Protein AF-A0A238YGX6-F1 (afdb_monomer_lite)

Radius of gyration: 12.7 Å; chains: 1; bounding box: 33×27×33 Å

Foldseek 3Di:
DQDLVNLLVLLCCLQQPVLLVLCVVVDPAPDRHSVLSVQLLQCVLVLARNVVPADPVRSSGDDPVSSVSSSVLSVCCVPVPRVSSVVSSVSSCVRVVND

Organism: Halorubrum vacuolatum (NCBI:txid63740)

Sequence (99 aa):
MVDMTDLQDEYDRKVNRMLPQVAAAVGGWPIRFDHCFGRVVLDNVFEDEWYGHVESPAYKNLSEAQIREAIEIADRMLQEGRPAVEELNDKSLEYRGKL

pLDDT: mean 91.67, std 5.61, range [60.84, 97.38]

Secondary structure (DSSP, 8-state):
---HHHHHHHHIIIIIIIHHHHHHHH---S--SHHHHHHHHHHHHHTS-GGGTSPSSHHHH--HHHHHHHHHHHHHHHHH-HHHHHHHHHHHHHHTT--

Structure (mmCIF, N/CA/C/O backbone):
data_AF-A0A238YGX6-F1
#
_entry.id   AF-A0A238YGX6-F1
#
loop_
_atom_site.group_PDB
_atom_site.id
_atom_site.type_symbol
_atom_site.label_atom_id
_atom_site.label_alt_id
_atom_site.label_comp_id
_atom_site.label_asym_id
_atom_site.label_entity_id
_atom_site.label_seq_id
_atom_site.pdbx_PDB_ins_code
_atom_site.Cartn_x
_atom_site.Cartn_y
_atom_site.Cartn_z
_atom_site.occupancy
_atom_site.B_iso_or_equiv
_atom_site.auth_seq_id
_atom_site.auth_comp_id
_atom_site.auth_asym_id
_atom_site.auth_atom_id
_atom_site.pdbx_PDB_model_num
ATOM 1 N N . MET A 1 1 ? 16.215 4.592 17.362 1.00 60.84 1 MET A N 1
ATOM 2 C CA . MET A 1 1 ? 14.854 5.089 17.086 1.00 60.84 1 MET A CA 1
ATOM 3 C C . MET A 1 1 ? 14.813 5.285 15.586 1.00 60.84 1 MET A C 1
ATOM 5 O O . MET A 1 1 ? 15.704 5.962 15.098 1.00 60.84 1 MET A O 1
ATOM 9 N N . VAL A 1 2 ? 13.943 4.580 14.865 1.00 72.06 2 VAL A N 1
ATOM 10 C CA . VAL A 1 2 ? 13.788 4.824 13.419 1.00 72.06 2 VAL A CA 1
ATOM 11 C C . VAL A 1 2 ? 13.040 6.146 13.280 1.00 72.06 2 VAL A C 1
ATOM 13 O O . VAL A 1 2 ? 12.068 6.344 14.008 1.00 72.06 2 VAL A O 1
ATOM 16 N N . ASP A 1 3 ? 13.520 7.053 12.433 1.00 88.56 3 ASP A N 1
ATOM 17 C CA . ASP A 1 3 ? 12.858 8.337 12.206 1.00 88.56 3 ASP A CA 1
ATOM 18 C C . ASP A 1 3 ? 11.581 8.120 11.376 1.00 88.56 3 ASP A C 1
ATOM 20 O O . ASP A 1 3 ? 11.525 7.246 10.510 1.00 88.56 3 ASP A O 1
ATOM 24 N N . MET A 1 4 ? 10.547 8.926 11.617 1.00 90.31 4 MET A N 1
ATOM 25 C CA . MET A 1 4 ? 9.349 8.939 10.772 1.00 90.31 4 MET A CA 1
ATOM 26 C C . MET A 1 4 ? 9.709 9.202 9.304 1.00 90.31 4 MET A C 1
ATOM 28 O O . MET A 1 4 ? 9.118 8.616 8.402 1.00 90.31 4 MET A O 1
ATOM 32 N N . THR A 1 5 ? 10.708 10.050 9.068 1.00 90.19 5 THR A N 1
ATOM 33 C CA . THR A 1 5 ? 11.212 10.369 7.730 1.00 90.19 5 THR A CA 1
ATOM 34 C C . THR A 1 5 ? 11.787 9.129 7.046 1.00 90.19 5 THR A C 1
ATOM 36 O O . THR A 1 5 ? 11.467 8.872 5.889 1.00 90.19 5 THR A O 1
ATOM 39 N N . ASP A 1 6 ? 12.538 8.299 7.780 1.00 93.12 6 ASP A N 1
ATOM 40 C CA . ASP A 1 6 ? 13.087 7.045 7.247 1.00 93.12 6 ASP A CA 1
ATOM 41 C C . ASP A 1 6 ? 11.965 6.078 6.839 1.00 93.12 6 ASP A C 1
ATOM 43 O O . ASP A 1 6 ? 12.054 5.409 5.810 1.00 93.12 6 ASP A O 1
ATOM 47 N N . LEU A 1 7 ? 10.885 6.012 7.628 1.00 94.19 7 LEU A N 1
ATOM 48 C CA . LEU A 1 7 ? 9.719 5.183 7.305 1.00 94.19 7 LEU A CA 1
ATOM 49 C C . LEU A 1 7 ? 8.974 5.711 6.072 1.00 94.19 7 LEU A C 1
ATOM 51 O O . LEU A 1 7 ? 8.556 4.928 5.222 1.00 94.19 7 LEU A O 1
ATOM 55 N N . GLN A 1 8 ? 8.834 7.029 5.941 1.00 93.06 8 GLN A N 1
ATOM 56 C CA . GLN A 1 8 ? 8.212 7.652 4.770 1.00 93.06 8 GLN A CA 1
ATOM 57 C C . GLN A 1 8 ? 9.016 7.411 3.493 1.00 93.06 8 GLN A C 1
ATOM 59 O O . GLN A 1 8 ? 8.429 7.091 2.456 1.00 93.06 8 GLN A O 1
ATOM 64 N N . ASP A 1 9 ? 10.340 7.496 3.577 1.00 94.31 9 ASP A N 1
ATOM 65 C CA . ASP A 1 9 ? 11.234 7.219 2.456 1.00 94.31 9 ASP A CA 1
ATOM 66 C C . ASP A 1 9 ? 11.225 5.732 2.073 1.00 94.31 9 ASP A C 1
ATOM 68 O O . ASP A 1 9 ? 11.210 5.390 0.886 1.00 94.31 9 ASP A O 1
ATOM 72 N N . GLU A 1 10 ? 11.182 4.830 3.058 1.00 95.00 10 GLU A N 1
ATOM 73 C CA . GLU A 1 10 ? 11.066 3.390 2.820 1.00 95.00 10 GLU A CA 1
ATOM 74 C C . GLU A 1 10 ? 9.732 3.045 2.144 1.00 95.00 10 GLU A C 1
ATOM 76 O O . GLU A 1 10 ? 9.713 2.300 1.157 1.00 95.00 10 GLU A O 1
ATOM 81 N N . TYR A 1 11 ? 8.629 3.630 2.622 1.00 95.25 11 TYR A N 1
ATOM 82 C CA . TYR A 1 11 ? 7.317 3.496 1.997 1.00 95.25 11 TYR A CA 1
ATOM 83 C C . TYR A 1 11 ? 7.340 3.996 0.545 1.00 95.25 11 TYR A C 1
ATOM 85 O O . TYR A 1 11 ? 6.941 3.255 -0.355 1.00 95.25 11 TYR A O 1
ATOM 93 N N . ASP A 1 12 ? 7.851 5.209 0.285 1.00 93.75 12 ASP A N 1
ATOM 94 C CA . ASP A 1 12 ? 7.946 5.761 -1.077 1.00 93.75 12 ASP A CA 1
ATOM 95 C C . ASP A 1 12 ? 8.754 4.835 -1.989 1.00 93.75 12 ASP A C 1
ATOM 97 O O . ASP A 1 12 ? 8.333 4.508 -3.103 1.00 93.75 12 ASP A O 1
ATOM 101 N N . ARG A 1 13 ? 9.897 4.342 -1.497 1.00 95.62 13 ARG A N 1
ATOM 102 C CA . ARG A 1 13 ? 10.752 3.436 -2.260 1.00 95.62 13 ARG A CA 1
ATOM 103 C C . ARG A 1 13 ? 10.020 2.146 -2.618 1.00 95.62 13 ARG A C 1
ATOM 105 O O . ARG A 1 13 ? 10.080 1.733 -3.777 1.00 95.62 13 ARG A O 1
ATOM 112 N N . LYS A 1 14 ? 9.342 1.500 -1.668 1.00 95.38 14 LYS A N 1
ATOM 113 C CA . LYS A 1 14 ? 8.661 0.223 -1.927 1.00 95.38 14 LYS A CA 1
ATOM 114 C C . LYS A 1 14 ? 7.408 0.406 -2.780 1.00 95.38 14 LYS A C 1
ATOM 116 O O . LYS A 1 14 ? 7.278 -0.245 -3.816 1.00 95.38 14 LYS A O 1
ATOM 121 N N . VAL A 1 15 ? 6.515 1.302 -2.367 1.00 94.62 15 VAL A N 1
ATOM 122 C CA . VAL A 1 15 ? 5.163 1.418 -2.924 1.00 94.62 15 VAL A CA 1
ATOM 123 C C . VAL A 1 15 ? 5.143 2.194 -4.231 1.00 94.62 15 VAL A C 1
ATOM 125 O O . VAL A 1 15 ? 4.561 1.726 -5.208 1.00 94.62 15 VAL A O 1
ATOM 128 N N . ASN A 1 16 ? 5.821 3.340 -4.290 1.00 92.00 16 ASN A N 1
ATOM 129 C CA . ASN A 1 16 ? 5.763 4.207 -5.468 1.00 92.00 16 ASN A CA 1
ATOM 130 C C . ASN A 1 16 ? 6.822 3.851 -6.520 1.00 92.00 16 ASN A C 1
ATOM 132 O O . ASN A 1 16 ? 6.689 4.251 -7.676 1.00 92.00 16 ASN A O 1
ATOM 136 N N . ARG A 1 17 ? 7.877 3.100 -6.158 1.00 93.31 17 ARG A N 1
ATOM 137 C CA . ARG A 1 17 ? 8.972 2.761 -7.090 1.00 93.31 17 ARG A CA 1
ATOM 138 C C . ARG A 1 17 ? 9.122 1.266 -7.336 1.00 93.31 17 ARG A C 1
ATOM 140 O O . ARG A 1 17 ? 9.010 0.842 -8.483 1.00 93.31 17 ARG A O 1
ATOM 147 N N . MET A 1 18 ? 9.390 0.467 -6.303 1.00 94.75 18 MET A N 1
ATOM 148 C CA . MET A 1 18 ? 9.732 -0.949 -6.485 1.00 94.75 18 MET A CA 1
ATOM 149 C C . MET A 1 18 ? 8.546 -1.774 -6.987 1.00 94.75 18 MET A C 1
ATOM 151 O O . MET A 1 18 ? 8.696 -2.482 -7.979 1.00 94.75 18 MET A O 1
ATOM 155 N N . LEU A 1 19 ? 7.372 -1.666 -6.359 1.00 93.62 19 LEU A N 1
ATOM 156 C CA . LEU A 1 19 ? 6.189 -2.438 -6.755 1.00 93.62 19 LEU A CA 1
ATOM 157 C C . LEU A 1 19 ? 5.788 -2.202 -8.226 1.00 93.62 19 LEU A C 1
ATOM 159 O O . LEU A 1 19 ? 5.694 -3.183 -8.966 1.00 93.62 19 LEU A O 1
ATOM 163 N N . PRO A 1 20 ? 5.656 -0.950 -8.712 1.00 92.75 20 PRO A N 1
ATOM 164 C CA . PRO A 1 20 ? 5.413 -0.681 -10.130 1.00 92.75 20 PRO A CA 1
ATOM 165 C C . PRO A 1 20 ? 6.490 -1.245 -11.057 1.00 92.75 20 PRO A C 1
ATOM 167 O O . PRO A 1 20 ? 6.167 -1.793 -12.110 1.00 92.75 20 PRO A O 1
ATOM 170 N N . GLN A 1 21 ? 7.769 -1.142 -10.677 1.00 92.94 21 GLN A N 1
ATOM 171 C CA . GLN A 1 21 ? 8.873 -1.672 -11.482 1.00 92.94 21 GLN A CA 1
ATOM 172 C C . GLN A 1 21 ? 8.819 -3.198 -11.589 1.00 92.94 21 GLN A C 1
ATOM 174 O O . GLN A 1 21 ? 8.965 -3.738 -12.684 1.00 92.94 21 GLN A O 1
ATOM 179 N N . VAL A 1 22 ? 8.567 -3.893 -10.478 1.00 92.00 22 VAL A N 1
ATOM 180 C CA . VAL A 1 22 ? 8.429 -5.355 -10.453 1.00 92.00 22 VAL A CA 1
ATOM 181 C C . VAL A 1 22 ? 7.207 -5.783 -11.265 1.00 92.00 22 VAL A C 1
ATOM 183 O O . VAL A 1 22 ? 7.316 -6.677 -12.103 1.00 92.00 22 VAL A O 1
ATOM 186 N N . ALA A 1 23 ? 6.070 -5.106 -11.096 1.00 91.06 23 ALA A N 1
ATOM 187 C CA . ALA A 1 23 ? 4.855 -5.378 -11.859 1.00 91.06 23 ALA A CA 1
ATOM 188 C C . ALA A 1 23 ? 5.059 -5.188 -13.370 1.00 91.06 23 ALA A C 1
ATOM 190 O O . ALA A 1 23 ? 4.565 -5.986 -14.170 1.00 91.06 23 ALA A O 1
ATOM 191 N N . ALA A 1 24 ? 5.808 -4.155 -13.768 1.00 89.69 24 ALA A N 1
ATOM 192 C CA . ALA A 1 24 ? 6.161 -3.900 -15.160 1.00 89.69 24 ALA A CA 1
ATOM 193 C C . ALA A 1 24 ? 7.147 -4.939 -15.720 1.00 89.69 24 ALA A C 1
ATOM 195 O O . ALA A 1 24 ? 7.005 -5.343 -16.872 1.00 89.69 24 ALA A O 1
ATOM 196 N N . ALA A 1 25 ? 8.120 -5.381 -14.919 1.00 89.81 25 ALA A N 1
ATOM 197 C CA . ALA A 1 25 ? 9.138 -6.344 -15.333 1.00 89.81 25 ALA A CA 1
ATOM 198 C C . ALA A 1 25 ? 8.602 -7.781 -15.435 1.00 89.81 25 ALA A C 1
ATOM 200 O O . ALA A 1 25 ? 8.902 -8.480 -16.400 1.00 89.81 25 ALA A O 1
ATOM 201 N N . VAL A 1 26 ? 7.813 -8.225 -14.452 1.00 86.94 26 VAL A N 1
ATOM 202 C CA . VAL A 1 26 ? 7.236 -9.580 -14.415 1.00 86.94 26 VAL A CA 1
ATOM 203 C C . VAL A 1 26 ? 6.014 -9.676 -15.330 1.00 86.94 26 VAL A C 1
ATOM 205 O O . VAL A 1 26 ? 5.816 -10.683 -16.008 1.00 86.94 26 VAL A O 1
ATOM 208 N N . GLY A 1 27 ? 5.196 -8.621 -15.374 1.00 83.19 27 GLY A N 1
ATOM 209 C CA . GLY A 1 27 ? 3.929 -8.621 -16.092 1.00 83.19 27 GLY A CA 1
ATOM 210 C C . GLY A 1 27 ? 2.868 -9.526 -15.450 1.00 83.19 27 GLY A C 1
ATOM 211 O O . GLY A 1 27 ? 3.111 -10.282 -14.513 1.00 83.19 27 GLY A O 1
ATOM 212 N N . GLY A 1 28 ? 1.631 -9.424 -15.944 1.00 83.69 28 GLY A N 1
ATOM 213 C CA . GLY A 1 28 ? 0.531 -10.302 -15.520 1.00 83.69 28 GLY A CA 1
ATOM 214 C C . GLY A 1 28 ? -0.054 -10.033 -14.128 1.00 83.69 28 GLY A C 1
ATOM 215 O O . GLY A 1 28 ? -0.937 -10.774 -13.713 1.00 83.69 28 GLY A O 1
ATOM 216 N N . TRP A 1 29 ? 0.396 -8.993 -13.421 1.00 89.81 29 TRP A N 1
ATOM 217 C CA . TRP A 1 29 ? -0.227 -8.549 -12.171 1.00 89.81 29 TRP A CA 1
ATOM 218 C C . TRP A 1 29 ? -1.567 -7.846 -12.453 1.00 89.81 29 TRP A C 1
ATOM 220 O O . TRP A 1 29 ? -1.690 -7.189 -13.500 1.00 89.81 29 TRP A O 1
ATOM 230 N N . PRO A 1 30 ? -2.554 -7.948 -11.539 1.00 87.56 30 PRO A N 1
ATOM 231 C CA . PRO A 1 30 ? -3.868 -7.316 -11.704 1.00 87.56 30 PRO A CA 1
ATOM 232 C C . PRO A 1 30 ? -3.788 -5.782 -11.662 1.00 87.56 30 PRO A C 1
ATOM 234 O O . PRO A 1 30 ? -4.601 -5.098 -12.280 1.00 87.56 30 PRO A O 1
ATOM 237 N N . ILE A 1 31 ? -2.773 -5.240 -10.983 1.00 89.94 31 ILE A N 1
ATOM 238 C CA . ILE A 1 31 ? -2.485 -3.808 -10.880 1.00 89.94 31 ILE A CA 1
ATOM 239 C C . ILE A 1 31 ? -1.048 -3.517 -11.318 1.00 89.94 31 ILE A C 1
ATOM 241 O O . ILE A 1 31 ? -0.159 -4.359 -11.184 1.00 89.94 31 ILE A O 1
ATOM 245 N N . ARG A 1 32 ? -0.830 -2.329 -11.894 1.00 82.94 32 ARG A N 1
ATOM 246 C CA . ARG A 1 32 ? 0.461 -1.945 -12.501 1.00 82.94 32 ARG A CA 1
ATOM 247 C C . ARG A 1 32 ? 0.923 -0.529 -12.172 1.00 82.94 32 ARG A C 1
ATOM 249 O O . ARG A 1 32 ? 2.098 -0.233 -12.357 1.00 82.94 32 ARG A O 1
ATOM 256 N N . PHE A 1 33 ? 0.023 0.341 -11.718 1.00 82.38 33 PHE A N 1
ATOM 257 C CA . PHE A 1 33 ? 0.349 1.732 -11.420 1.00 82.38 33 PHE A CA 1
ATOM 258 C C . PHE A 1 33 ? 0.663 1.931 -9.935 1.00 82.38 33 PHE A C 1
ATOM 260 O O . PHE A 1 33 ? 0.047 1.303 -9.075 1.00 82.38 33 PHE A O 1
ATOM 267 N N . ASP A 1 34 ? 1.581 2.852 -9.654 1.00 81.44 34 ASP A N 1
ATOM 268 C CA . ASP A 1 34 ? 1.975 3.329 -8.321 1.00 81.44 34 ASP A CA 1
ATOM 269 C C . ASP A 1 34 ? 0.781 3.658 -7.415 1.00 81.44 34 ASP A C 1
ATOM 271 O O . ASP A 1 34 ? 0.649 3.109 -6.323 1.00 81.44 34 ASP A O 1
ATOM 275 N N . HIS A 1 35 ? -0.158 4.466 -7.903 1.00 84.06 35 HIS A N 1
ATOM 276 C CA . HIS A 1 35 ? -1.346 4.859 -7.153 1.00 84.06 35 HIS A CA 1
ATOM 277 C C . HIS A 1 35 ? -2.289 3.678 -6.875 1.00 84.06 35 HIS A C 1
ATOM 279 O O . HIS A 1 35 ? -3.030 3.712 -5.893 1.00 84.06 35 HIS A O 1
ATOM 285 N N . CYS A 1 36 ? -2.267 2.618 -7.696 1.00 90.38 36 CYS A N 1
ATOM 286 C CA . CYS A 1 36 ? -3.016 1.396 -7.403 1.00 90.38 36 CYS A CA 1
ATOM 287 C C . CYS A 1 36 ? -2.396 0.642 -6.225 1.00 90.38 36 CYS A C 1
ATOM 289 O O . CYS A 1 36 ? -3.142 0.182 -5.365 1.00 90.38 36 CYS A O 1
ATOM 291 N N . PHE A 1 37 ? -1.064 0.542 -6.166 1.00 92.88 37 PHE A N 1
ATOM 292 C CA . PHE A 1 37 ? -0.377 -0.072 -5.027 1.00 92.88 37 PHE A CA 1
ATOM 293 C C . PHE A 1 37 ? -0.600 0.735 -3.756 1.00 92.88 37 PHE A C 1
ATOM 295 O O . PHE A 1 37 ? -0.989 0.156 -2.749 1.00 92.88 37 PHE A O 1
ATOM 302 N N . GLY A 1 38 ? -0.458 2.063 -3.821 1.00 93.06 38 GLY A N 1
ATOM 303 C CA . GLY A 1 38 ? -0.748 2.937 -2.685 1.00 93.06 38 GLY A CA 1
ATOM 304 C C . GLY A 1 38 ? -2.170 2.748 -2.163 1.00 93.06 38 GLY A C 1
ATOM 305 O O . GLY A 1 38 ? -2.361 2.557 -0.969 1.00 93.06 38 GLY A O 1
ATOM 306 N N . ARG A 1 39 ? -3.163 2.708 -3.058 1.00 94.75 39 ARG A N 1
ATOM 307 C CA . ARG A 1 39 ? -4.557 2.429 -2.693 1.00 94.75 39 ARG A CA 1
ATOM 308 C C . ARG A 1 39 ? -4.712 1.083 -1.988 1.00 94.75 39 ARG A C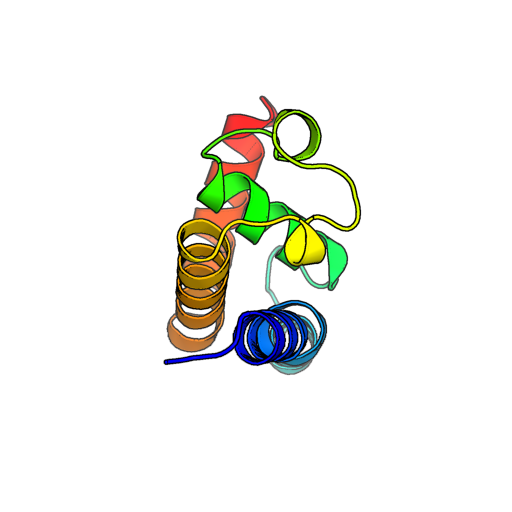 1
ATOM 310 O O . ARG A 1 39 ? -5.306 1.045 -0.922 1.00 94.75 39 ARG A O 1
ATOM 317 N N . VAL A 1 40 ? -4.199 0.000 -2.576 1.00 95.31 40 VAL A N 1
ATOM 318 C CA . VAL A 1 40 ? -4.352 -1.348 -2.009 1.00 95.31 40 VAL A CA 1
ATOM 319 C C . VAL A 1 40 ? -3.648 -1.457 -0.660 1.00 95.31 40 VAL A C 1
ATOM 321 O O . VAL A 1 40 ? -4.238 -1.981 0.276 1.00 95.31 40 VAL A O 1
ATOM 324 N N . VAL A 1 41 ? -2.423 -0.941 -0.539 1.00 96.44 41 VAL A N 1
ATOM 325 C CA . VAL A 1 41 ? -1.684 -0.940 0.729 1.00 96.44 41 VAL A CA 1
ATOM 326 C C . VAL A 1 41 ? -2.470 -0.184 1.798 1.00 96.44 41 VAL A C 1
ATOM 328 O O . VAL A 1 41 ? -2.732 -0.743 2.854 1.00 96.44 41 VAL A O 1
ATOM 331 N N . LEU A 1 42 ? -2.902 1.046 1.510 1.00 95.62 42 LEU A N 1
ATOM 332 C CA . LEU A 1 42 ? -3.634 1.867 2.474 1.00 95.62 42 LEU A CA 1
ATOM 333 C C . LEU A 1 42 ? -4.988 1.255 2.847 1.00 95.62 42 LEU A C 1
ATOM 335 O O . LEU A 1 42 ? -5.315 1.213 4.025 1.00 95.62 42 LEU A O 1
ATOM 339 N N . ASP A 1 43 ? -5.746 0.737 1.879 1.00 96.12 43 ASP A N 1
ATOM 340 C CA . ASP A 1 43 ? -7.028 0.086 2.171 1.00 96.12 4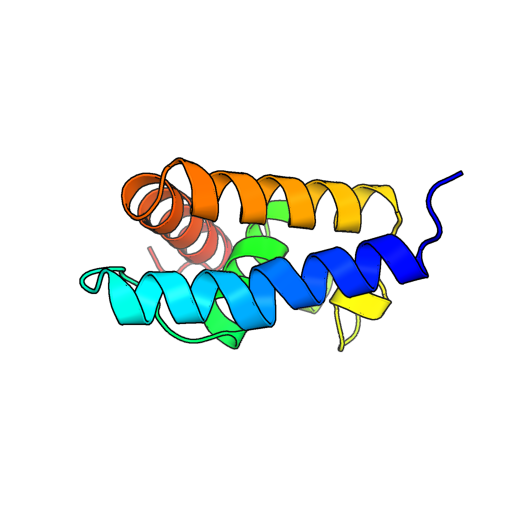3 ASP A CA 1
ATOM 341 C C . ASP A 1 43 ? -6.850 -1.132 3.093 1.00 96.12 43 ASP A C 1
ATOM 343 O O . ASP A 1 43 ? -7.704 -1.395 3.928 1.00 96.12 43 ASP A O 1
ATOM 347 N N . ASN A 1 44 ? -5.741 -1.873 2.970 1.00 96.50 44 ASN A N 1
ATOM 348 C CA . ASN A 1 44 ? -5.455 -3.003 3.858 1.00 96.50 44 ASN A CA 1
ATOM 349 C C . ASN A 1 44 ? -4.958 -2.557 5.245 1.00 96.50 44 ASN A C 1
ATOM 351 O O . ASN A 1 44 ? -5.255 -3.243 6.210 1.00 96.50 44 ASN A O 1
ATOM 355 N N . VAL A 1 45 ? -4.265 -1.417 5.368 1.00 96.62 45 VAL A N 1
ATOM 356 C CA . VAL A 1 45 ? -3.882 -0.838 6.678 1.00 96.62 45 VAL A CA 1
ATOM 357 C C . VAL A 1 45 ? -5.109 -0.376 7.469 1.00 96.62 45 VAL A C 1
ATOM 359 O O . VAL A 1 45 ? -5.146 -0.487 8.689 1.00 96.62 45 VAL A O 1
ATOM 362 N N . PHE A 1 46 ? -6.103 0.195 6.788 1.00 95.31 46 PHE A N 1
ATOM 363 C CA . PHE A 1 46 ? -7.322 0.691 7.434 1.00 95.31 46 PHE A CA 1
ATOM 364 C C . PHE A 1 46 ? -8.460 -0.337 7.462 1.00 95.31 46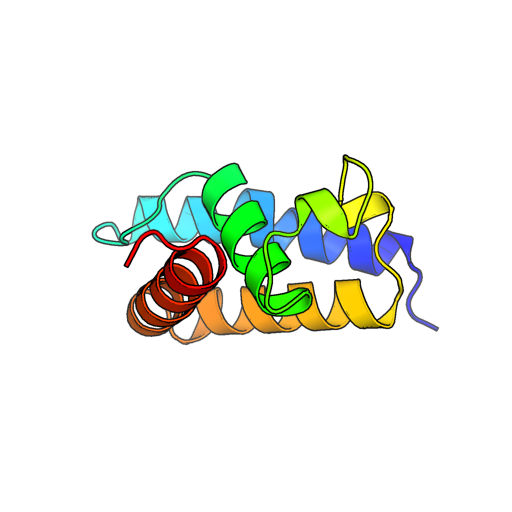 PHE A C 1
ATOM 366 O O . PHE A 1 46 ? -9.479 -0.070 8.094 1.00 95.31 46 PHE A O 1
ATOM 373 N N . GLU A 1 47 ? -8.290 -1.474 6.779 1.00 94.50 47 GLU A N 1
ATOM 374 C CA . GLU A 1 47 ? -9.335 -2.477 6.516 1.00 94.50 47 GLU A CA 1
ATOM 375 C C . GLU A 1 47 ? -10.645 -1.855 5.982 1.00 94.50 47 GLU A C 1
ATOM 377 O O . GLU A 1 47 ? -11.748 -2.321 6.262 1.00 94.50 47 GLU A O 1
ATOM 382 N N . ASP A 1 48 ? -10.514 -0.753 5.239 1.00 93.94 48 ASP A N 1
ATOM 383 C CA . ASP A 1 48 ? -11.601 0.119 4.790 1.00 93.94 48 ASP A CA 1
ATOM 384 C C . ASP A 1 48 ? -11.094 1.052 3.670 1.00 93.94 48 ASP A C 1
ATOM 386 O O . ASP A 1 48 ? -9.905 1.084 3.344 1.00 93.94 48 ASP A O 1
ATOM 390 N N . GLU A 1 49 ? -11.968 1.858 3.071 1.00 92.69 49 GLU A N 1
ATOM 391 C CA . GLU A 1 49 ? -11.560 2.905 2.139 1.00 92.69 49 GLU A CA 1
ATOM 392 C C . GLU A 1 49 ? -10.742 4.003 2.847 1.00 92.69 49 GLU A C 1
ATOM 394 O O . GLU A 1 49 ? -11.265 4.839 3.587 1.00 92.69 49 GLU A O 1
ATOM 399 N N . TRP A 1 50 ? -9.438 4.059 2.556 1.00 92.81 50 TRP A N 1
ATOM 400 C CA . TRP A 1 50 ? -8.493 4.892 3.314 1.00 92.81 50 TRP A CA 1
ATOM 401 C C . TRP A 1 50 ? -8.800 6.399 3.323 1.00 92.81 50 TRP A C 1
ATOM 403 O O . TRP A 1 50 ? -8.407 7.096 4.260 1.00 92.81 50 TRP A O 1
ATOM 413 N N . TYR A 1 51 ? -9.492 6.926 2.303 1.00 87.94 51 TYR A N 1
ATOM 414 C CA . TYR A 1 51 ? -9.790 8.362 2.186 1.00 87.94 51 TYR A CA 1
ATOM 415 C C . TYR A 1 51 ? -10.643 8.895 3.349 1.00 87.94 51 TYR A C 1
ATOM 417 O O . TYR A 1 51 ? -10.629 10.097 3.603 1.00 87.94 51 TYR A O 1
ATOM 425 N N . GLY A 1 52 ? -11.381 8.022 4.046 1.00 88.69 52 GLY A N 1
ATOM 426 C CA . GLY A 1 52 ? -12.152 8.383 5.240 1.00 88.69 52 GLY A CA 1
ATOM 427 C C . GLY A 1 52 ? -11.319 8.478 6.522 1.00 88.69 52 GLY A C 1
ATOM 428 O O . GLY A 1 52 ? -11.790 9.036 7.511 1.00 88.69 52 GLY A O 1
ATOM 429 N N . HIS A 1 53 ? -10.088 7.958 6.508 1.00 90.19 53 HIS A N 1
ATOM 430 C CA . HIS A 1 53 ? -9.262 7.775 7.705 1.00 90.19 53 HIS A CA 1
ATOM 431 C C . HIS A 1 53 ? -8.044 8.695 7.761 1.00 90.19 53 HIS A C 1
ATOM 433 O O . HIS A 1 53 ? -7.579 9.029 8.850 1.00 90.19 53 HIS A O 1
ATOM 439 N N . VAL A 1 54 ? -7.509 9.109 6.607 1.00 91.25 54 VAL A N 1
ATOM 440 C CA . VAL A 1 54 ? -6.288 9.920 6.547 1.00 91.25 54 VAL A CA 1
ATOM 441 C C . VAL A 1 54 ? -6.312 10.947 5.412 1.00 91.25 54 VAL A C 1
ATOM 443 O O . VAL A 1 54 ? -6.695 10.665 4.277 1.00 91.25 54 VAL A O 1
ATOM 446 N N . GLU A 1 55 ? -5.846 12.156 5.725 1.00 88.81 55 GLU A N 1
ATOM 447 C CA . GLU A 1 55 ? -5.691 13.258 4.774 1.00 88.81 55 GLU A CA 1
ATOM 448 C C . GLU A 1 55 ? -4.625 12.943 3.715 1.00 88.81 55 GLU A C 1
ATOM 450 O O . GLU A 1 55 ? -3.570 12.360 3.991 1.00 88.81 55 GLU A O 1
ATOM 455 N N . SER A 1 56 ? -4.858 13.398 2.485 1.00 83.75 56 SER A N 1
ATOM 456 C CA . SER A 1 56 ? -3.856 13.295 1.424 1.00 83.75 56 SER A CA 1
ATOM 457 C C . SER A 1 56 ? -2.743 14.341 1.600 1.00 83.75 56 SER A C 1
ATOM 459 O O . SER A 1 56 ? -3.039 15.492 1.911 1.00 83.75 56 SER A O 1
ATOM 461 N N . PRO A 1 57 ? -1.466 14.008 1.329 1.00 85.69 57 PRO A N 1
ATOM 462 C CA . PRO A 1 57 ? -0.955 12.699 0.917 1.00 85.69 57 PRO A CA 1
ATOM 463 C C . PRO A 1 57 ? -0.848 11.717 2.098 1.00 85.69 57 PRO A C 1
ATOM 465 O O . PRO A 1 57 ? -0.093 11.954 3.039 1.00 85.69 57 PRO A O 1
ATOM 468 N N . ALA A 1 58 ? -1.556 10.585 2.002 1.00 87.06 58 ALA A N 1
ATOM 469 C CA . ALA A 1 58 ? -1.777 9.647 3.107 1.00 87.06 58 ALA A CA 1
ATOM 470 C C . ALA A 1 58 ? -0.495 9.228 3.830 1.00 87.06 58 ALA A C 1
ATOM 472 O O . ALA A 1 58 ? -0.403 9.376 5.041 1.00 87.06 58 ALA A O 1
ATOM 473 N N . TYR A 1 59 ? 0.525 8.793 3.085 1.00 82.19 59 TYR A N 1
ATOM 474 C CA . TYR A 1 59 ? 1.785 8.291 3.644 1.00 82.19 59 TYR A CA 1
ATOM 475 C C . TYR A 1 59 ? 2.552 9.312 4.504 1.00 82.19 59 TYR A C 1
ATOM 477 O O . TYR A 1 59 ? 3.370 8.913 5.325 1.00 82.19 59 TYR A O 1
ATOM 485 N N . LYS A 1 60 ? 2.280 10.619 4.358 1.00 88.25 60 LYS A N 1
ATOM 486 C CA . LYS A 1 60 ? 2.859 11.663 5.220 1.00 88.25 60 LYS A CA 1
ATOM 487 C C . LYS A 1 60 ? 2.084 11.889 6.518 1.00 88.25 60 LYS A C 1
ATOM 489 O O . LYS A 1 60 ? 2.633 12.462 7.452 1.00 88.25 60 LYS A O 1
ATOM 494 N N . ASN A 1 61 ? 0.826 11.460 6.555 1.00 90.88 61 ASN A N 1
ATOM 495 C CA . ASN A 1 61 ? -0.107 11.654 7.662 1.00 90.88 61 ASN A CA 1
ATOM 496 C C . ASN A 1 61 ? -0.382 10.354 8.444 1.00 90.88 61 ASN A C 1
ATOM 498 O O . ASN A 1 61 ? -1.179 10.365 9.379 1.00 90.88 61 ASN A O 1
ATOM 502 N N . LEU A 1 62 ? 0.266 9.241 8.080 1.00 92.50 62 LEU A N 1
ATOM 503 C CA . LEU A 1 62 ? 0.205 7.990 8.834 1.00 92.50 62 LEU A CA 1
ATOM 504 C C . LEU A 1 62 ? 0.930 8.126 10.179 1.00 92.50 62 LEU A C 1
ATOM 506 O O . LEU A 1 62 ? 1.976 8.769 10.289 1.00 92.50 62 LEU A O 1
ATOM 510 N N . SER A 1 63 ? 0.399 7.457 11.200 1.00 93.38 63 SER A N 1
ATOM 511 C CA . SER A 1 63 ? 1.135 7.201 12.439 1.00 93.38 63 SER A CA 1
ATOM 512 C C . SER A 1 63 ? 2.294 6.228 12.202 1.00 93.38 63 SER A C 1
ATOM 514 O O . SER A 1 63 ? 2.340 5.513 11.200 1.00 93.38 63 SER A O 1
ATOM 516 N N . GLU A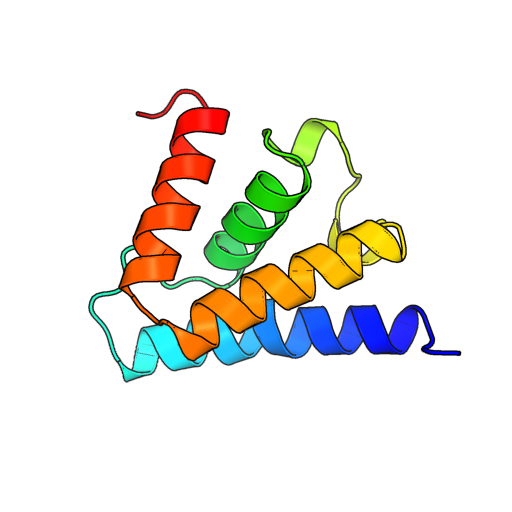 1 64 ? 3.222 6.153 13.160 1.00 93.31 64 GLU A N 1
ATOM 517 C CA . GLU A 1 64 ? 4.384 5.262 13.054 1.00 93.31 64 GLU A CA 1
ATOM 518 C C . GLU A 1 64 ? 3.965 3.790 12.906 1.00 93.31 64 GLU A C 1
ATOM 520 O O . GLU A 1 64 ? 4.568 3.047 12.138 1.00 93.31 64 GLU A O 1
ATOM 525 N N . ALA A 1 65 ? 2.908 3.371 13.606 1.00 93.94 65 ALA A N 1
ATOM 526 C CA . ALA A 1 65 ? 2.381 2.014 13.501 1.00 93.94 65 ALA A CA 1
ATOM 527 C C . ALA A 1 65 ? 1.813 1.741 12.099 1.00 93.94 65 ALA A C 1
ATOM 529 O O . ALA A 1 65 ? 2.186 0.760 11.464 1.00 93.94 65 ALA A O 1
ATOM 530 N N . GLN A 1 66 ? 0.991 2.658 11.586 1.00 95.50 66 GLN A N 1
ATOM 531 C CA . GLN A 1 66 ? 0.344 2.505 10.281 1.00 95.50 66 GLN A CA 1
ATOM 532 C C . GLN A 1 66 ? 1.346 2.495 9.126 1.00 95.50 66 GLN A C 1
ATOM 534 O O . GLN A 1 66 ? 1.190 1.725 8.185 1.00 95.50 66 GLN A O 1
ATOM 539 N N . ILE A 1 67 ? 2.389 3.331 9.167 1.00 95.56 67 ILE A N 1
ATOM 540 C CA . ILE A 1 67 ? 3.389 3.326 8.094 1.00 95.56 67 ILE A CA 1
ATOM 541 C C . ILE A 1 67 ? 4.269 2.074 8.134 1.00 95.56 67 ILE A C 1
ATOM 543 O O . ILE A 1 67 ? 4.659 1.574 7.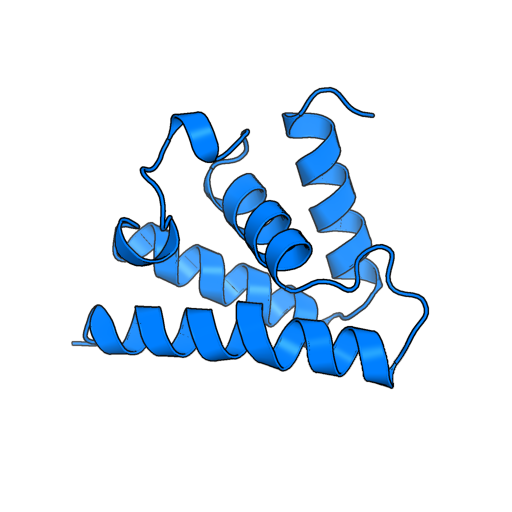082 1.00 95.56 67 ILE A O 1
ATOM 547 N N . ARG A 1 68 ? 4.548 1.525 9.324 1.00 95.50 68 ARG A N 1
ATOM 548 C CA . ARG A 1 68 ? 5.241 0.236 9.457 1.00 95.50 68 ARG A CA 1
ATOM 549 C C . ARG A 1 68 ? 4.414 -0.894 8.862 1.00 95.50 68 ARG A C 1
ATOM 551 O O . ARG A 1 68 ? 4.936 -1.651 8.055 1.00 95.50 68 ARG A O 1
ATOM 558 N N . GLU A 1 69 ? 3.130 -0.945 9.186 1.00 96.56 69 GLU A N 1
ATOM 559 C CA . GLU A 1 69 ? 2.204 -1.919 8.611 1.00 96.56 69 GLU A CA 1
ATOM 560 C C . GLU A 1 69 ? 2.103 -1.775 7.086 1.00 96.56 69 GLU A C 1
ATOM 562 O O . GLU A 1 69 ? 2.193 -2.753 6.346 1.00 96.56 69 GLU A O 1
ATOM 567 N N . ALA A 1 70 ? 2.033 -0.540 6.587 1.00 96.62 70 ALA A N 1
ATOM 568 C CA . ALA A 1 70 ? 2.028 -0.264 5.156 1.00 96.62 70 ALA A CA 1
ATOM 569 C C . ALA A 1 70 ? 3.295 -0.792 4.450 1.00 96.62 70 ALA A C 1
ATOM 571 O O . ALA A 1 70 ? 3.224 -1.348 3.350 1.00 96.62 70 ALA A O 1
ATOM 572 N N . ILE A 1 71 ? 4.458 -0.634 5.089 1.00 96.38 71 ILE A N 1
ATOM 573 C CA . ILE A 1 71 ? 5.742 -1.167 4.616 1.00 96.38 71 ILE A CA 1
ATOM 574 C C . ILE A 1 71 ? 5.732 -2.700 4.627 1.00 96.38 71 ILE A C 1
ATOM 576 O O . ILE A 1 71 ? 6.171 -3.302 3.648 1.00 96.38 71 ILE A O 1
ATOM 580 N N . GLU A 1 72 ? 5.207 -3.331 5.678 1.00 97.12 72 GLU A N 1
ATOM 581 C CA . GLU A 1 72 ? 5.101 -4.792 5.787 1.00 97.12 72 GLU A CA 1
ATOM 582 C C . GLU A 1 72 ? 4.201 -5.384 4.695 1.00 97.12 72 GLU A C 1
ATOM 584 O O . GLU A 1 72 ? 4.570 -6.367 4.048 1.00 97.12 72 GLU A O 1
ATOM 589 N N . ILE A 1 73 ? 3.062 -4.747 4.410 1.00 97.38 73 ILE A N 1
ATOM 590 C CA . ILE A 1 73 ? 2.174 -5.136 3.306 1.00 97.38 73 ILE A CA 1
ATOM 591 C C . ILE A 1 73 ? 2.900 -5.001 1.960 1.00 97.38 73 ILE A C 1
ATOM 593 O O . ILE A 1 73 ? 2.826 -5.900 1.116 1.00 97.38 73 ILE A O 1
ATOM 597 N N . ALA A 1 74 ? 3.635 -3.905 1.747 1.00 96.56 74 ALA A N 1
ATOM 598 C CA . ALA A 1 74 ? 4.412 -3.711 0.526 1.00 96.56 74 ALA A CA 1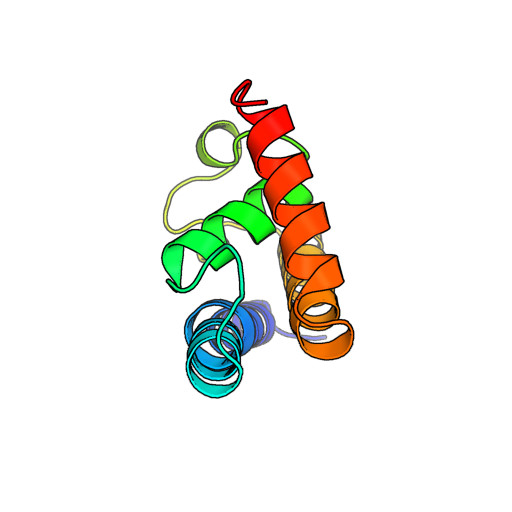
ATOM 599 C C . ALA A 1 74 ? 5.533 -4.757 0.378 1.00 96.56 74 ALA A C 1
ATOM 601 O O . ALA A 1 74 ? 5.767 -5.264 -0.721 1.00 96.56 74 ALA A O 1
ATOM 602 N N . ASP A 1 75 ? 6.199 -5.120 1.474 1.00 97.12 75 ASP A N 1
ATOM 603 C CA . ASP A 1 75 ? 7.200 -6.185 1.497 1.00 97.12 75 ASP A CA 1
ATOM 604 C C . ASP A 1 75 ? 6.596 -7.547 1.170 1.00 97.12 75 ASP A C 1
ATOM 606 O O . ASP A 1 75 ? 7.174 -8.292 0.375 1.00 97.12 75 ASP A O 1
ATOM 610 N N . ARG A 1 76 ? 5.405 -7.848 1.694 1.00 97.00 76 ARG A N 1
ATOM 611 C CA . ARG A 1 76 ? 4.665 -9.063 1.349 1.00 97.00 76 ARG A CA 1
ATOM 612 C C . ARG A 1 76 ? 4.397 -9.143 -0.154 1.00 97.00 76 ARG A C 1
ATOM 614 O O . ARG A 1 76 ? 4.687 -10.163 -0.776 1.00 97.00 76 ARG A O 1
ATOM 621 N N . MET A 1 77 ? 3.920 -8.054 -0.760 1.00 95.50 77 MET A N 1
ATOM 622 C CA . MET A 1 77 ? 3.700 -7.984 -2.210 1.00 95.50 77 MET A CA 1
ATOM 623 C C . MET A 1 77 ? 4.993 -8.192 -3.015 1.00 95.50 77 MET A C 1
ATOM 625 O O . MET A 1 77 ? 4.966 -8.841 -4.059 1.00 95.50 77 MET A O 1
ATOM 629 N N . LEU A 1 78 ? 6.128 -7.661 -2.550 1.00 94.44 78 LEU A N 1
ATOM 630 C CA . LEU A 1 78 ? 7.425 -7.838 -3.212 1.00 94.44 78 LEU A CA 1
ATOM 631 C C . LEU A 1 78 ? 7.967 -9.271 -3.083 1.00 94.44 78 LEU A C 1
ATOM 633 O O . LEU A 1 78 ? 8.603 -9.759 -4.016 1.00 94.44 78 LEU A O 1
ATOM 637 N N . GLN A 1 79 ? 7.734 -9.932 -1.946 1.00 95.44 79 GLN A N 1
ATOM 638 C CA . GLN A 1 79 ? 8.245 -11.276 -1.651 1.00 95.44 79 GLN A CA 1
ATOM 639 C C . GLN A 1 79 ? 7.394 -12.385 -2.276 1.00 95.44 79 GLN A C 1
ATOM 641 O O . GLN A 1 79 ? 7.926 -13.279 -2.930 1.00 95.44 79 GLN A O 1
ATOM 646 N N . GLU A 1 80 ? 6.077 -12.332 -2.079 1.00 94.75 80 GLU A N 1
ATOM 647 C CA . GLU A 1 80 ? 5.136 -13.333 -2.592 1.00 94.75 80 GLU A CA 1
ATOM 648 C C . GLU A 1 80 ? 4.760 -13.056 -4.056 1.00 94.75 80 GLU A C 1
ATOM 650 O O . GLU A 1 80 ? 4.390 -13.970 -4.793 1.00 94.75 80 GLU A O 1
ATOM 655 N N . GLY A 1 81 ? 4.887 -11.805 -4.507 1.00 92.81 81 GLY A N 1
ATOM 656 C CA . GLY A 1 81 ? 4.599 -11.400 -5.877 1.00 92.81 81 GLY A CA 1
ATOM 657 C C . GLY A 1 81 ? 3.104 -11.418 -6.194 1.00 92.81 81 GLY A C 1
ATOM 658 O O . GLY A 1 81 ? 2.261 -11.009 -5.395 1.00 92.81 81 GLY A O 1
ATOM 659 N N . ARG A 1 82 ? 2.768 -11.891 -7.400 1.00 92.25 82 ARG A N 1
ATOM 660 C CA . ARG A 1 82 ? 1.408 -11.833 -7.957 1.00 92.25 82 ARG A CA 1
ATOM 661 C C . ARG A 1 82 ? 0.312 -12.389 -7.023 1.00 92.25 82 ARG A C 1
ATOM 663 O O . ARG A 1 82 ? -0.683 -11.686 -6.886 1.00 92.25 82 ARG A O 1
ATOM 670 N N . PRO A 1 83 ? 0.454 -13.568 -6.382 1.00 94.12 83 PRO A N 1
ATOM 671 C CA . PRO A 1 83 ? -0.588 -14.108 -5.505 1.00 94.12 83 PRO A CA 1
ATOM 672 C C . PRO A 1 83 ? -0.973 -13.171 -4.353 1.00 94.12 83 PRO A C 1
ATOM 674 O O . PRO A 1 83 ? -2.157 -12.954 -4.119 1.00 94.12 83 PRO A O 1
ATOM 677 N N . ALA A 1 84 ? 0.007 -12.556 -3.680 1.00 95.38 84 ALA A N 1
ATOM 678 C CA . ALA A 1 84 ? -0.276 -11.593 -2.614 1.00 95.38 84 ALA A CA 1
ATOM 679 C C . ALA A 1 84 ? -0.936 -10.324 -3.154 1.00 95.38 84 ALA A C 1
ATOM 681 O O . ALA A 1 84 ? -1.847 -9.783 -2.535 1.00 95.38 84 ALA A O 1
ATOM 682 N N . VAL A 1 85 ? -0.493 -9.849 -4.319 1.00 94.56 85 VAL A N 1
ATOM 683 C CA . VAL A 1 85 ? -1.073 -8.663 -4.959 1.00 94.56 85 VAL A CA 1
ATOM 684 C C . VAL A 1 85 ? -2.530 -8.905 -5.360 1.00 94.56 85 VAL A C 1
ATOM 686 O O . VAL A 1 85 ? -3.344 -8.003 -5.200 1.00 94.56 85 VAL A O 1
ATOM 689 N N . GLU A 1 86 ? -2.865 -10.098 -5.856 1.00 94.31 86 GLU A N 1
ATOM 690 C CA . GLU A 1 86 ? -4.247 -10.501 -6.150 1.00 94.31 86 GLU A CA 1
ATOM 691 C C . GLU A 1 86 ? -5.095 -10.533 -4.874 1.00 94.31 86 GLU A C 1
ATOM 693 O O . GLU A 1 86 ? -6.083 -9.809 -4.799 1.00 94.31 86 GLU A O 1
ATOM 698 N N . GLU A 1 87 ? -4.660 -11.255 -3.837 1.00 95.62 87 GLU A N 1
ATOM 699 C CA . GLU A 1 87 ? -5.385 -11.356 -2.560 1.00 95.62 87 GLU A CA 1
ATOM 700 C C . GLU A 1 87 ? -5.651 -9.981 -1.923 1.00 95.62 87 GLU A C 1
ATOM 702 O O . GLU A 1 87 ? -6.771 -9.672 -1.514 1.00 95.62 87 GLU A O 1
ATOM 707 N N . LEU A 1 88 ? -4.619 -9.139 -1.836 1.00 96.25 88 LEU A N 1
ATOM 708 C CA . LEU A 1 88 ? -4.714 -7.821 -1.206 1.00 96.25 88 LEU A CA 1
ATOM 709 C C . LEU A 1 88 ? -5.564 -6.859 -2.040 1.00 96.25 88 LEU A C 1
ATOM 711 O O . LEU A 1 88 ? -6.287 -6.031 -1.480 1.00 96.25 88 LEU A O 1
ATOM 715 N N . ASN A 1 89 ? -5.491 -6.960 -3.371 1.00 95.31 89 ASN A N 1
ATOM 716 C CA . ASN A 1 89 ? -6.347 -6.180 -4.255 1.00 95.31 89 ASN A CA 1
ATOM 717 C C . ASN A 1 89 ? -7.814 -6.596 -4.122 1.00 95.31 89 ASN A C 1
ATOM 719 O O . ASN A 1 89 ? -8.668 -5.714 -4.098 1.00 95.31 89 ASN A O 1
ATOM 723 N N . ASP A 1 90 ? -8.101 -7.892 -4.004 1.00 95.12 90 ASP A N 1
ATOM 724 C CA . ASP A 1 90 ? -9.463 -8.389 -3.820 1.00 95.12 90 ASP A CA 1
ATOM 725 C C . ASP A 1 90 ? -10.043 -7.896 -2.490 1.00 95.12 90 ASP A C 1
ATOM 727 O O . ASP A 1 90 ? -11.094 -7.264 -2.491 1.00 95.12 90 ASP A O 1
ATOM 731 N N . LYS A 1 91 ? -9.308 -8.013 -1.376 1.00 94.94 91 LYS A N 1
ATOM 732 C CA . LYS A 1 91 ? -9.714 -7.410 -0.087 1.00 94.94 91 LYS A CA 1
ATOM 733 C C . LYS A 1 91 ? -10.010 -5.916 -0.212 1.00 94.94 91 LYS A C 1
ATOM 735 O O . LYS A 1 91 ? -11.049 -5.429 0.215 1.00 94.94 91 LYS A O 1
ATOM 740 N N . SER A 1 92 ? -9.122 -5.188 -0.882 1.00 94.12 92 SER A N 1
ATOM 741 C CA . SER A 1 92 ? -9.289 -3.758 -1.142 1.00 94.12 92 SER A CA 1
ATOM 742 C C . SER A 1 92 ? -10.527 -3.440 -2.001 1.00 94.12 92 SER A C 1
ATOM 744 O O . SER A 1 92 ? -11.119 -2.371 -1.853 1.00 94.12 92 SER A O 1
ATOM 746 N N . LEU A 1 93 ? -10.950 -4.334 -2.900 1.00 93.88 93 LEU A N 1
ATOM 747 C CA . LEU A 1 93 ? -12.209 -4.195 -3.637 1.00 93.88 93 LEU A CA 1
ATOM 748 C C . LEU A 1 93 ? -13.426 -4.530 -2.765 1.00 93.88 93 LEU A C 1
ATOM 750 O O . LEU A 1 93 ? -14.440 -3.842 -2.888 1.00 93.88 93 LEU A O 1
ATOM 754 N N . GLU A 1 94 ? -13.321 -5.521 -1.880 1.00 94.88 94 GLU A N 1
ATOM 755 C CA . GLU A 1 94 ? -14.360 -5.893 -0.911 1.00 94.88 94 GLU A CA 1
ATOM 756 C C . GLU A 1 94 ? -14.658 -4.736 0.049 1.00 94.88 94 GLU A C 1
ATOM 758 O O . GLU A 1 94 ? -15.811 -4.319 0.154 1.00 94.88 94 GLU A O 1
ATOM 763 N N . TYR A 1 95 ? -13.623 -4.117 0.631 1.00 92.81 95 TYR A N 1
ATOM 764 C CA . TYR A 1 95 ? -13.757 -2.923 1.481 1.00 92.81 95 TYR A CA 1
ATOM 765 C C . TYR A 1 95 ? -14.471 -1.764 0.774 1.00 92.81 95 TYR A C 1
ATOM 767 O O . TYR A 1 95 ? -15.152 -0.956 1.396 1.00 92.81 95 TYR A O 1
ATOM 775 N N . ARG A 1 96 ? -14.365 -1.698 -0.557 1.00 91.50 96 ARG A N 1
ATOM 776 C CA . ARG A 1 96 ? -15.001 -0.670 -1.394 1.00 91.50 96 ARG A CA 1
ATOM 777 C C . ARG A 1 96 ? -16.369 -1.083 -1.944 1.00 91.50 96 ARG A C 1
ATOM 779 O O . ARG A 1 96 ? -16.935 -0.332 -2.740 1.00 91.50 96 ARG A O 1
ATOM 786 N N . GLY A 1 97 ? -16.872 -2.272 -1.604 1.00 90.69 97 GLY A N 1
ATOM 787 C CA . GLY A 1 97 ? -18.127 -2.818 -2.131 1.00 90.69 97 GLY A CA 1
ATOM 788 C C . GLY A 1 97 ? -18.115 -3.050 -3.647 1.00 90.69 97 GLY A C 1
ATOM 789 O O . GLY A 1 97 ? -19.126 -2.831 -4.314 1.00 90.69 97 GLY A O 1
ATOM 790 N N . LYS A 1 98 ? -16.955 -3.410 -4.215 1.00 84.31 98 LYS A N 1
ATOM 791 C CA . LYS A 1 98 ? -16.753 -3.626 -5.662 1.00 84.31 98 LYS A CA 1
ATOM 792 C C . LYS A 1 98 ? -16.632 -5.099 -6.069 1.00 84.31 98 LYS A C 1
ATOM 794 O O . LYS A 1 98 ? -16.409 -5.360 -7.253 1.00 84.31 98 LYS A O 1
ATOM 799 N N . LEU A 1 99 ? -16.756 -6.019 -5.114 1.00 76.62 99 LEU A N 1
ATOM 800 C CA . LEU A 1 99 ? -16.814 -7.469 -5.313 1.00 76.62 99 LEU A CA 1
ATOM 801 C C . LEU A 1 99 ? -18.217 -8.004 -5.023 1.00 76.62 99 LEU A C 1
ATOM 803 O O . LEU A 1 99 ? -18.900 -7.413 -4.156 1.00 76.62 99 LEU A O 1
#